Protein AF-A0A1V6GWK9-F1 (afdb_monomer_lite)

pLDDT: mean 89.53, std 5.68, range [58.59, 94.81]

Foldseek 3Di:
DDDPVNVVVVVVVVVVVVVVVVVVVVVVVVVVVVVVVVVVVVVCVVVVVVVVVLVVLLVVVVVLCCVLPVPDDCVLSVQSSVDDPVLSVVCVVVSVVDDDVVVVCVSRPD

Structure (mmCIF, N/CA/C/O backbone):
data_AF-A0A1V6GWK9-F1
#
_entry.id   AF-A0A1V6GWK9-F1
#
loop_
_atom_site.group_PDB
_atom_site.id
_atom_site.type_symbol
_atom_site.label_atom_id
_atom_site.label_alt_id
_atom_site.label_comp_id
_atom_site.label_asym_id
_atom_site.label_entity_id
_atom_site.label_seq_id
_atom_site.pdbx_PDB_ins_code
_atom_site.Cartn_x
_atom_site.Cartn_y
_atom_site.Cartn_z
_atom_site.occupancy
_atom_site.B_iso_or_equiv
_atom_site.auth_seq_id
_atom_site.auth_comp_id
_atom_site.auth_asym_id
_atom_site.auth_atom_id
_atom_site.pdbx_PDB_model_num
ATOM 1 N N . MET A 1 1 ? 38.463 -12.771 -61.716 1.00 58.59 1 MET A N 1
ATOM 2 C CA . MET A 1 1 ? 39.214 -11.784 -60.912 1.00 58.59 1 MET A CA 1
ATOM 3 C C . MET A 1 1 ? 38.207 -10.782 -60.394 1.00 58.59 1 MET A C 1
ATOM 5 O O . MET A 1 1 ? 37.469 -10.259 -61.217 1.00 58.59 1 MET A O 1
ATOM 9 N N . GLN A 1 2 ? 38.124 -10.582 -59.079 1.00 69.06 2 GLN A N 1
ATOM 10 C CA . GLN A 1 2 ? 37.304 -9.501 -58.525 1.00 69.06 2 GLN A CA 1
ATOM 11 C C . GLN A 1 2 ? 37.939 -8.154 -58.879 1.00 69.06 2 GLN A C 1
ATOM 13 O O . GLN A 1 2 ? 39.165 -8.024 -58.899 1.00 69.06 2 GLN A O 1
ATOM 18 N N . THR A 1 3 ? 37.108 -7.174 -59.209 1.00 88.06 3 THR A N 1
ATOM 19 C CA . THR A 1 3 ? 37.552 -5.820 -59.552 1.00 88.06 3 THR A CA 1
ATOM 20 C C . THR A 1 3 ? 37.737 -4.977 -58.290 1.00 88.06 3 THR A C 1
ATOM 22 O O . THR A 1 3 ? 37.070 -5.188 -57.279 1.00 88.06 3 THR A O 1
ATOM 25 N N . ILE A 1 4 ? 38.611 -3.967 -58.351 1.00 87.06 4 ILE A N 1
ATOM 26 C CA . ILE A 1 4 ? 38.826 -3.005 -57.250 1.00 87.06 4 ILE A CA 1
ATOM 27 C C . ILE A 1 4 ? 37.495 -2.360 -56.809 1.00 87.06 4 ILE A C 1
ATOM 29 O O . ILE A 1 4 ? 37.290 -2.096 -55.628 1.00 87.06 4 ILE A O 1
ATOM 33 N N . ALA A 1 5 ? 36.560 -2.164 -57.745 1.00 88.94 5 ALA A N 1
ATOM 34 C CA . ALA A 1 5 ? 35.231 -1.623 -57.471 1.00 88.94 5 ALA A CA 1
ATOM 35 C C . ALA A 1 5 ? 34.361 -2.551 -56.601 1.00 88.94 5 ALA A C 1
ATOM 37 O O . ALA A 1 5 ? 33.648 -2.073 -55.719 1.00 88.94 5 ALA A O 1
ATOM 38 N N . GLU A 1 6 ? 34.423 -3.867 -56.817 1.00 90.31 6 GLU A N 1
ATOM 39 C CA . GLU A 1 6 ? 33.700 -4.851 -56.000 1.00 90.31 6 GLU A CA 1
ATOM 40 C C . GLU A 1 6 ? 34.269 -4.918 -54.580 1.00 90.31 6 GLU A C 1
ATOM 42 O O . GLU A 1 6 ? 33.500 -4.946 -53.620 1.00 90.31 6 GLU A O 1
ATOM 47 N N . TRP A 1 7 ? 35.599 -4.851 -54.444 1.00 89.38 7 TRP A N 1
ATOM 48 C CA . TRP A 1 7 ? 36.276 -4.826 -53.146 1.00 89.38 7 TRP A CA 1
ATOM 49 C C . TRP A 1 7 ? 35.886 -3.595 -52.315 1.00 89.38 7 TRP A C 1
ATOM 51 O O . TRP A 1 7 ? 35.463 -3.736 -51.170 1.00 89.38 7 TRP A O 1
ATOM 61 N N . LEU A 1 8 ? 35.913 -2.399 -52.914 1.00 92.19 8 LEU A N 1
ATOM 62 C CA . LEU A 1 8 ? 35.496 -1.161 -52.241 1.00 92.19 8 LEU A CA 1
ATOM 63 C C . LEU A 1 8 ? 34.015 -1.184 -51.835 1.00 92.19 8 LEU A C 1
ATOM 65 O O . LEU A 1 8 ? 33.647 -0.677 -50.773 1.00 92.19 8 LEU A O 1
ATOM 69 N N . LYS A 1 9 ? 33.150 -1.778 -52.668 1.00 92.88 9 LYS A N 1
ATOM 70 C CA . LYS A 1 9 ? 31.721 -1.923 -52.362 1.00 92.88 9 LYS A CA 1
ATOM 71 C C . LYS A 1 9 ? 31.501 -2.858 -51.172 1.00 92.88 9 LYS A C 1
ATOM 73 O O . LYS A 1 9 ? 30.699 -2.532 -50.298 1.00 92.88 9 LYS A O 1
ATOM 78 N N . GLN A 1 10 ? 32.209 -3.985 -51.128 1.00 92.00 10 GLN A N 1
ATOM 79 C CA . GLN A 1 10 ? 32.129 -4.933 -50.019 1.00 92.00 10 GLN A CA 1
ATOM 80 C C . GLN A 1 10 ? 32.668 -4.322 -48.720 1.00 92.00 10 GLN A C 1
ATOM 82 O O . GLN A 1 10 ? 31.984 -4.363 -47.701 1.00 92.00 10 GLN A O 1
ATOM 87 N N . GLU A 1 11 ? 33.827 -3.663 -48.770 1.00 92.94 11 GLU A N 1
ATOM 88 C CA . GLU A 1 11 ? 34.427 -3.005 -47.606 1.00 92.94 11 GLU A CA 1
ATOM 89 C C . GLU A 1 11 ? 33.517 -1.896 -47.042 1.00 92.94 11 GLU A C 1
ATOM 91 O O . GLU A 1 11 ? 33.363 -1.751 -45.827 1.00 92.94 11 GLU A O 1
ATOM 96 N N . GLY A 1 12 ? 32.863 -1.123 -47.917 1.00 93.06 12 GLY A N 1
ATOM 97 C CA . GLY A 1 12 ? 31.882 -0.115 -47.515 1.00 93.06 12 GLY A CA 1
ATOM 98 C C . GLY A 1 12 ? 30.650 -0.714 -46.826 1.00 93.06 12 GLY A C 1
ATOM 99 O O . GLY A 1 12 ? 30.183 -0.163 -45.827 1.00 93.06 12 GLY A O 1
ATOM 100 N N . MET A 1 13 ? 30.144 -1.849 -47.324 1.00 93.62 13 MET A N 1
ATOM 101 C CA . MET A 1 13 ? 29.022 -2.566 -46.705 1.00 93.62 13 MET A CA 1
ATOM 102 C C . MET A 1 13 ? 29.401 -3.151 -45.344 1.00 93.62 13 MET A C 1
ATOM 104 O O . MET A 1 13 ? 28.659 -2.953 -44.385 1.00 93.62 13 MET A O 1
ATOM 108 N N . GLU A 1 14 ? 30.558 -3.806 -45.238 1.00 92.56 14 GLU A N 1
ATOM 109 C CA . GLU A 1 14 ? 31.054 -4.386 -43.983 1.00 92.56 14 GLU A CA 1
ATOM 110 C C . GLU A 1 14 ? 31.247 -3.306 -42.913 1.00 92.56 14 GLU A C 1
ATOM 112 O O . GLU A 1 14 ? 30.697 -3.421 -41.817 1.00 92.56 14 GLU A O 1
ATOM 117 N N . LYS A 1 15 ? 31.904 -2.187 -43.252 1.00 93.00 15 LYS A N 1
ATOM 118 C CA . LYS A 1 15 ? 32.057 -1.041 -42.336 1.00 93.00 15 LYS A CA 1
ATOM 119 C C . LYS A 1 15 ? 30.718 -0.414 -41.953 1.00 93.00 15 LYS A C 1
ATOM 121 O O . LYS A 1 15 ? 30.562 0.060 -40.828 1.00 93.00 15 LYS A O 1
ATOM 126 N N . GLY A 1 16 ? 29.761 -0.360 -42.880 1.00 94.00 16 GLY A N 1
ATOM 127 C CA . GLY A 1 16 ? 28.412 0.140 -42.617 1.00 94.00 16 GLY A CA 1
ATOM 128 C C . GLY A 1 16 ? 27.649 -0.749 -41.633 1.00 94.00 16 GLY A C 1
ATOM 129 O O . GLY A 1 16 ? 27.074 -0.241 -40.671 1.00 94.00 16 GLY A O 1
ATOM 130 N N . MET A 1 17 ? 27.696 -2.068 -41.837 1.00 94.50 17 MET A N 1
ATOM 131 C CA . MET A 1 17 ? 27.071 -3.054 -40.951 1.00 94.50 17 MET A CA 1
ATOM 132 C C . MET A 1 17 ? 27.719 -3.067 -39.567 1.00 94.50 17 MET A C 1
ATOM 134 O O . MET A 1 17 ? 27.005 -3.030 -38.568 1.00 94.50 17 MET A O 1
ATOM 138 N N . GLU A 1 18 ? 29.051 -3.058 -39.492 1.00 93.94 18 GLU A N 1
ATOM 139 C CA . GLU A 1 18 ? 29.787 -3.032 -38.226 1.00 93.94 18 GLU A CA 1
ATOM 140 C C . GLU A 1 18 ? 29.436 -1.782 -37.407 1.00 93.94 18 GLU A C 1
ATOM 142 O O . GLU A 1 18 ? 29.055 -1.883 -36.239 1.00 93.94 18 GLU A O 1
ATOM 147 N N . LYS A 1 19 ? 29.460 -0.598 -38.036 1.00 93.69 19 LYS A N 1
ATOM 148 C CA . LYS A 1 19 ? 29.062 0.657 -37.382 1.00 93.69 19 LYS A CA 1
ATOM 149 C C . LYS A 1 19 ? 27.602 0.642 -36.941 1.00 93.69 19 LYS A C 1
ATOM 151 O O . LYS A 1 19 ? 27.305 1.101 -35.840 1.00 93.69 19 LYS A O 1
ATOM 156 N N . GLY A 1 20 ? 26.701 0.128 -37.780 1.00 94.00 20 GLY A N 1
ATOM 157 C CA . GLY A 1 20 ? 25.281 0.008 -37.455 1.00 94.00 20 GLY A CA 1
ATOM 158 C C . GLY A 1 20 ? 25.036 -0.905 -36.253 1.00 94.00 20 GLY A C 1
ATOM 159 O O . GLY A 1 20 ? 24.280 -0.544 -35.356 1.00 94.00 20 GLY A O 1
ATOM 160 N N . LEU A 1 21 ? 25.730 -2.045 -36.190 1.00 94.81 21 LEU A N 1
ATOM 161 C CA . LEU A 1 21 ? 25.615 -2.999 -35.090 1.00 94.81 21 LEU A CA 1
ATOM 162 C C . LEU A 1 21 ? 26.167 -2.432 -33.777 1.00 94.81 21 LEU A C 1
ATOM 164 O O . LEU A 1 21 ? 25.524 -2.561 -32.736 1.00 94.81 21 LEU A O 1
ATOM 168 N N . ILE A 1 22 ? 27.339 -1.789 -33.821 1.00 94.12 22 ILE A N 1
ATOM 169 C CA . ILE A 1 22 ? 27.943 -1.150 -32.643 1.00 94.12 22 ILE A CA 1
ATOM 170 C C . ILE A 1 22 ? 27.017 -0.055 -32.114 1.00 94.12 22 ILE A C 1
ATOM 172 O O . ILE A 1 22 ? 26.687 -0.057 -30.928 1.00 94.12 22 ILE A O 1
ATOM 176 N N . LYS A 1 23 ? 26.551 0.832 -33.001 1.00 93.44 23 LYS A N 1
ATOM 177 C CA . LYS A 1 23 ? 25.673 1.943 -32.635 1.00 93.44 23 LYS A CA 1
ATOM 178 C C . LYS A 1 23 ? 24.342 1.447 -32.070 1.00 93.44 23 LYS A C 1
ATOM 180 O O . LYS A 1 23 ? 23.972 1.862 -30.981 1.00 93.44 23 LYS A O 1
ATOM 185 N N . GLY A 1 24 ? 23.680 0.502 -32.740 1.00 92.56 24 GLY A N 1
ATOM 186 C CA . GLY A 1 24 ? 22.410 -0.054 -32.265 1.00 92.56 24 GLY A CA 1
ATOM 187 C C . GLY A 1 24 ? 22.538 -0.775 -30.919 1.00 92.56 24 GLY A C 1
ATOM 188 O O . 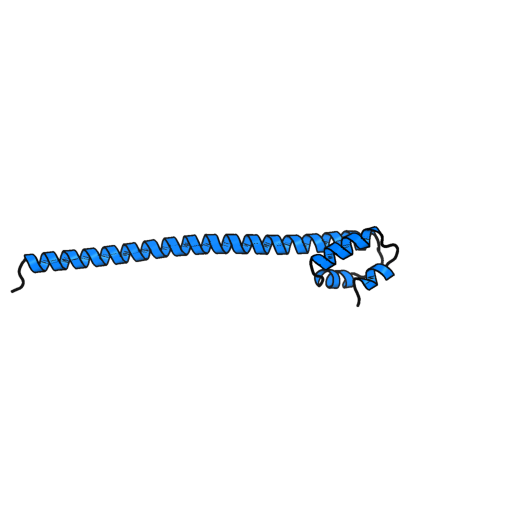GLY A 1 24 ? 21.668 -0.650 -30.061 1.00 92.56 24 GLY A O 1
ATOM 189 N N . ARG A 1 25 ? 23.652 -1.483 -30.682 1.00 93.50 25 ARG A N 1
ATOM 190 C CA . ARG A 1 25 ? 23.918 -2.126 -29.386 1.00 93.50 25 ARG A CA 1
ATOM 191 C C . ARG A 1 25 ? 24.168 -1.107 -28.278 1.00 93.50 25 ARG A C 1
ATOM 193 O O . ARG A 1 25 ? 23.746 -1.324 -27.143 1.00 93.50 25 ARG A O 1
ATOM 200 N N . GLU A 1 26 ? 24.891 -0.034 -28.577 1.00 92.88 26 GLU A N 1
ATOM 201 C CA . GLU A 1 26 ? 25.158 1.026 -27.611 1.00 92.88 26 GLU A CA 1
ATOM 202 C C . GLU A 1 26 ? 23.884 1.803 -27.268 1.00 92.88 26 GLU A C 1
ATOM 204 O O . GLU A 1 26 ? 23.588 1.965 -26.083 1.00 92.88 26 GLU A O 1
ATOM 209 N N . GLU A 1 27 ? 23.102 2.187 -28.279 1.00 92.06 27 GLU A N 1
ATOM 210 C CA . GLU A 1 27 ? 21.812 2.867 -28.129 1.00 92.06 27 GLU A CA 1
ATOM 211 C C . GLU A 1 27 ? 20.833 2.020 -27.313 1.00 92.06 27 GLU A C 1
ATOM 213 O O . GLU A 1 27 ? 20.391 2.473 -26.259 1.00 92.06 27 GLU A O 1
ATOM 218 N N . GLY A 1 28 ? 20.603 0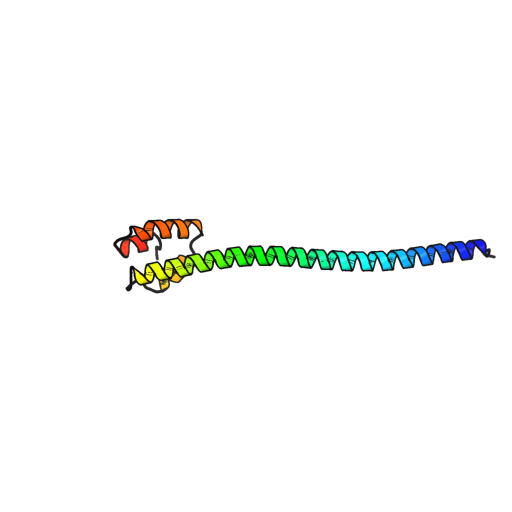.758 -27.691 1.00 91.19 28 GLY A N 1
ATOM 219 C CA . GLY A 1 28 ? 19.687 -0.122 -26.956 1.00 91.19 28 GLY A CA 1
ATOM 220 C C . GLY A 1 28 ? 20.119 -0.381 -25.507 1.00 91.19 28 GLY A C 1
ATOM 221 O O . GLY A 1 28 ? 19.287 -0.505 -24.610 1.00 91.19 28 GLY A O 1
ATOM 222 N N . ARG A 1 29 ? 21.431 -0.409 -25.228 1.00 93.06 29 ARG A N 1
ATOM 223 C CA . ARG A 1 29 ? 21.941 -0.533 -23.851 1.00 93.06 29 ARG A CA 1
ATOM 224 C C . ARG A 1 29 ? 21.703 0.737 -23.034 1.00 93.06 29 ARG A C 1
ATOM 226 O O . ARG A 1 29 ? 21.446 0.643 -21.834 1.00 93.06 29 ARG A O 1
ATOM 233 N N . ILE A 1 30 ? 21.873 1.910 -23.641 1.00 92.44 30 ILE A N 1
ATOM 234 C CA . ILE A 1 30 ? 21.630 3.193 -22.975 1.00 92.44 30 ILE A CA 1
ATOM 235 C C . ILE A 1 30 ? 20.137 3.344 -22.697 1.00 92.44 30 ILE A C 1
ATOM 237 O O . ILE A 1 30 ? 19.777 3.611 -21.553 1.00 92.44 30 ILE A O 1
ATOM 241 N N . GLU A 1 31 ? 19.299 3.115 -23.704 1.00 90.50 31 GLU A N 1
ATOM 242 C CA . GLU A 1 31 ? 17.843 3.215 -23.620 1.00 90.50 31 GLU A CA 1
ATOM 243 C C . GLU A 1 31 ? 17.290 2.279 -22.544 1.00 90.50 31 GLU A C 1
ATOM 245 O O . GLU A 1 31 ? 16.754 2.762 -21.549 1.00 90.50 31 GLU A O 1
ATOM 250 N N . GLY A 1 32 ? 17.588 0.976 -22.615 1.00 90.19 32 GLY A N 1
ATOM 251 C CA . GLY A 1 32 ? 17.108 0.016 -21.615 1.00 90.19 32 GLY A CA 1
ATOM 252 C C . GLY A 1 32 ? 17.601 0.306 -20.190 1.00 90.19 32 GLY A C 1
ATOM 253 O O . GLY A 1 32 ? 16.905 0.038 -19.211 1.00 90.19 32 GLY A O 1
ATOM 254 N N . ARG A 1 33 ? 18.791 0.907 -20.029 1.00 92.25 33 ARG A N 1
ATOM 255 C CA . ARG A 1 33 ? 19.282 1.334 -18.707 1.00 92.25 33 ARG A CA 1
ATOM 256 C C . ARG A 1 33 ? 18.538 2.560 -18.182 1.00 92.25 33 ARG A C 1
ATOM 258 O O . ARG A 1 33 ? 18.360 2.682 -16.968 1.00 92.25 33 ARG A O 1
ATOM 265 N N . VAL A 1 34 ? 18.202 3.502 -19.059 1.00 91.31 34 VAL A N 1
ATOM 266 C CA . VAL A 1 34 ? 17.460 4.712 -18.696 1.00 91.31 34 VAL A CA 1
ATOM 267 C C . VAL A 1 34 ? 16.027 4.343 -18.339 1.00 91.31 34 VAL A C 1
ATOM 269 O O . VAL A 1 34 ? 15.589 4.708 -17.250 1.00 91.31 34 VAL A O 1
ATOM 272 N N . GLU A 1 35 ? 15.354 3.568 -19.187 1.00 89.94 35 GLU A N 1
ATOM 273 C CA . GLU A 1 35 ? 13.986 3.091 -18.965 1.00 89.94 35 GLU A CA 1
ATOM 274 C C . GLU A 1 35 ? 13.881 2.308 -17.658 1.00 89.94 35 GLU A C 1
ATOM 276 O O . GLU A 1 35 ? 13.189 2.755 -16.745 1.00 89.94 35 GLU A O 1
ATOM 281 N N . GLY A 1 36 ? 14.685 1.253 -17.477 1.00 88.94 36 GLY A N 1
ATOM 282 C CA . GLY A 1 36 ? 14.621 0.438 -16.259 1.00 88.94 36 GLY A CA 1
ATOM 283 C C . GLY A 1 36 ? 14.933 1.217 -14.972 1.00 88.94 36 GLY A C 1
ATOM 284 O O . GLY A 1 36 ? 14.417 0.904 -13.901 1.00 88.94 36 GLY A O 1
ATOM 285 N N . ARG A 1 37 ? 15.751 2.278 -15.045 1.00 91.38 37 ARG A N 1
ATOM 286 C CA . ARG A 1 37 ? 15.997 3.162 -13.893 1.00 91.38 37 ARG A CA 1
ATOM 287 C C . ARG A 1 37 ? 14.815 4.090 -13.612 1.00 91.38 37 ARG A C 1
ATOM 289 O O . ARG A 1 37 ? 14.586 4.418 -12.448 1.00 91.38 37 ARG A O 1
ATOM 296 N N . ILE A 1 38 ? 14.140 4.584 -14.647 1.00 90.75 38 ILE A N 1
ATOM 297 C CA . ILE A 1 38 ? 12.968 5.449 -14.497 1.00 90.75 38 ILE A CA 1
ATOM 298 C C . ILE A 1 38 ? 11.810 4.634 -13.929 1.00 90.75 38 ILE A C 1
ATOM 300 O O . ILE A 1 38 ? 11.263 5.034 -12.904 1.00 90.75 38 ILE A O 1
ATOM 304 N N . GLU A 1 39 ? 11.506 3.488 -14.536 1.00 89.31 39 GLU A N 1
ATOM 305 C CA . GLU A 1 39 ? 10.436 2.583 -14.109 1.00 89.31 39 GLU A CA 1
ATOM 306 C C . GLU A 1 39 ? 10.634 2.152 -12.657 1.00 89.31 39 GLU A C 1
ATOM 308 O O . GLU A 1 39 ? 9.816 2.498 -11.806 1.00 89.31 39 GLU A O 1
ATOM 313 N N . GLY A 1 40 ? 11.793 1.571 -12.321 1.00 88.56 40 GLY A N 1
ATOM 314 C CA . GLY A 1 40 ? 12.055 1.121 -10.951 1.00 88.56 40 GLY A CA 1
ATOM 315 C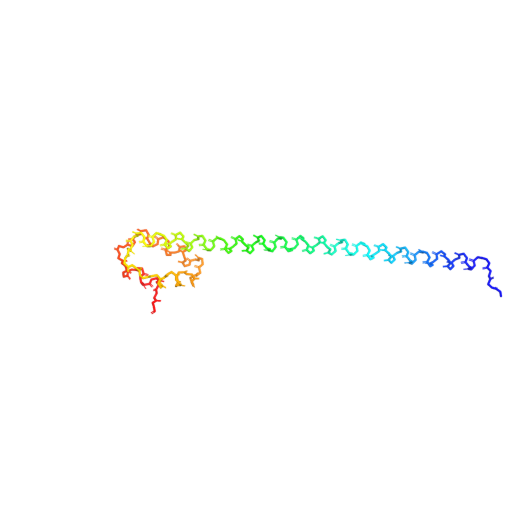 C . GLY A 1 40 ? 12.040 2.251 -9.911 1.00 88.56 40 GLY A C 1
ATOM 316 O O . GLY A 1 40 ? 11.706 2.032 -8.748 1.00 88.56 40 GLY A O 1
ATOM 317 N N . ARG A 1 41 ? 12.364 3.493 -10.302 1.00 90.88 41 ARG A N 1
ATOM 318 C CA . ARG A 1 41 ? 12.255 4.651 -9.399 1.00 90.88 41 ARG A CA 1
ATOM 319 C C . ARG A 1 41 ? 10.808 5.103 -9.207 1.00 90.88 41 ARG A C 1
ATOM 321 O O . ARG A 1 41 ? 10.487 5.610 -8.133 1.00 90.88 41 ARG A O 1
ATOM 328 N N . ILE A 1 42 ? 9.977 5.014 -10.242 1.00 89.94 42 ILE A N 1
ATOM 329 C CA . ILE A 1 42 ? 8.560 5.374 -10.167 1.00 89.94 42 ILE A CA 1
ATOM 330 C C . ILE A 1 42 ? 7.826 4.342 -9.318 1.00 89.94 42 ILE A C 1
ATOM 332 O O . ILE A 1 42 ? 7.187 4.739 -8.346 1.00 89.94 42 ILE A O 1
ATOM 336 N N . GLU A 1 43 ? 7.988 3.056 -9.628 1.00 87.69 43 GLU A N 1
ATOM 337 C CA . GLU A 1 43 ? 7.367 1.945 -8.899 1.00 87.69 43 GLU A CA 1
ATOM 338 C C . GLU A 1 43 ? 7.738 1.991 -7.416 1.00 87.69 43 GLU A C 1
ATOM 340 O O . GLU A 1 43 ? 6.866 2.205 -6.576 1.00 87.69 43 GLU A O 1
ATOM 345 N N . GLY A 1 44 ? 9.036 1.986 -7.089 1.00 88.56 44 GLY A N 1
ATOM 346 C CA . GLY A 1 44 ? 9.474 2.012 -5.690 1.00 88.56 44 GLY A CA 1
ATOM 347 C C . GLY A 1 44 ? 9.059 3.276 -4.925 1.00 88.56 44 GLY A C 1
ATOM 348 O O . GLY A 1 44 ? 8.936 3.259 -3.701 1.00 88.56 44 GLY A O 1
ATOM 349 N N . ARG A 1 45 ? 8.817 4.399 -5.618 1.00 90.69 45 ARG A N 1
ATOM 350 C CA . ARG A 1 45 ? 8.291 5.616 -4.980 1.00 90.69 45 ARG A CA 1
ATOM 351 C C . ARG A 1 45 ? 6.791 5.526 -4.716 1.00 90.69 45 ARG A C 1
ATOM 353 O O . ARG A 1 45 ? 6.338 6.131 -3.744 1.00 90.69 45 ARG A O 1
ATOM 360 N N . ILE A 1 46 ? 6.029 4.886 -5.599 1.00 88.19 46 ILE A N 1
ATOM 361 C CA . ILE A 1 46 ? 4.586 4.698 -5.426 1.00 88.19 46 ILE A CA 1
ATOM 362 C C . ILE A 1 46 ? 4.360 3.715 -4.282 1.00 88.19 46 ILE A C 1
ATOM 364 O O . ILE A 1 46 ? 3.753 4.110 -3.290 1.00 88.19 46 ILE A O 1
ATOM 368 N N . GLU A 1 47 ? 4.958 2.526 -4.368 1.00 87.88 47 GLU A N 1
ATOM 369 C CA . GLU A 1 47 ? 4.840 1.470 -3.357 1.00 8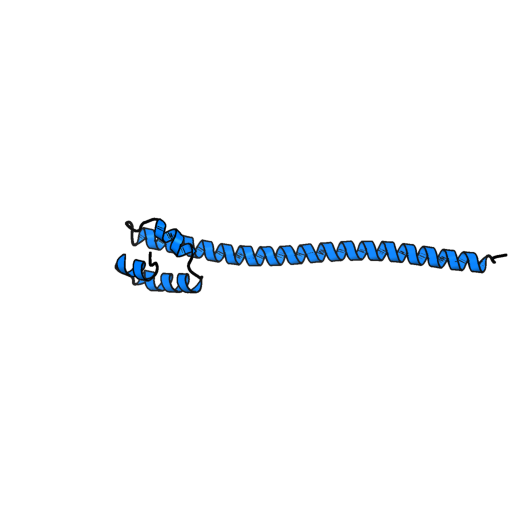7.88 47 GLU A CA 1
ATOM 370 C C . GLU A 1 47 ? 5.259 1.983 -1.976 1.00 87.88 47 GLU A C 1
ATOM 372 O O . GLU A 1 47 ? 4.451 2.013 -1.051 1.00 87.88 47 GLU A O 1
ATOM 377 N N . GLY A 1 48 ? 6.464 2.554 -1.851 1.00 88.69 48 GLY A N 1
ATOM 378 C CA . GLY A 1 48 ? 6.939 3.062 -0.560 1.00 88.69 48 GLY A CA 1
ATOM 379 C C . GLY A 1 48 ? 6.114 4.230 0.001 1.00 88.69 48 GLY A C 1
ATOM 380 O O . GLY A 1 48 ? 6.116 4.476 1.207 1.00 88.69 48 GLY A O 1
ATOM 381 N N . ARG A 1 49 ? 5.395 4.979 -0.847 1.00 88.62 49 ARG A N 1
ATOM 382 C CA . ARG A 1 49 ? 4.488 6.039 -0.383 1.00 88.62 49 ARG A CA 1
ATOM 383 C C . ARG A 1 49 ? 3.158 5.475 0.106 1.00 88.62 49 ARG A C 1
ATOM 385 O O . ARG A 1 49 ? 2.577 6.067 1.016 1.00 88.62 49 ARG A O 1
ATOM 392 N N . GLU A 1 50 ? 2.652 4.427 -0.530 1.00 86.25 50 GLU A N 1
ATOM 393 C CA . GLU A 1 50 ? 1.421 3.755 -0.117 1.00 86.25 50 GLU A CA 1
ATOM 394 C C . GLU A 1 50 ? 1.647 2.992 1.186 1.00 86.25 50 GLU A C 1
ATOM 396 O O . GLU A 1 50 ? 0.969 3.302 2.166 1.00 86.25 50 GLU A O 1
ATOM 401 N N . GLU A 1 51 ? 2.687 2.155 1.250 1.00 87.75 51 GLU A N 1
ATOM 402 C CA . GLU A 1 51 ? 3.082 1.433 2.467 1.00 87.75 51 GLU A CA 1
ATOM 403 C C . GLU A 1 51 ? 3.320 2.401 3.635 1.00 87.75 51 GLU A C 1
ATOM 405 O O . GLU A 1 51 ? 2.707 2.281 4.693 1.00 87.75 51 GLU A O 1
ATOM 410 N N . GLY A 1 52 ? 4.118 3.458 3.430 1.00 89.31 52 GLY A N 1
ATOM 411 C CA . GLY A 1 52 ? 4.395 4.429 4.493 1.00 89.31 52 GLY A CA 1
ATOM 412 C C . GLY A 1 52 ? 3.165 5.224 4.958 1.00 89.31 52 GLY A C 1
ATOM 413 O O . GLY A 1 52 ? 3.132 5.724 6.086 1.00 89.31 52 GLY A O 1
ATOM 414 N N . ARG A 1 53 ? 2.136 5.370 4.112 1.00 87.62 53 ARG A N 1
ATOM 415 C CA . ARG A 1 53 ? 0.862 5.993 4.506 1.00 87.62 53 ARG A CA 1
ATOM 416 C C . ARG A 1 53 ? 0.001 5.050 5.331 1.00 87.62 53 ARG A C 1
ATOM 418 O O . ARG A 1 53 ? -0.641 5.521 6.268 1.00 87.62 53 ARG A O 1
ATOM 425 N N . GLU A 1 54 ? -0.033 3.775 4.971 1.00 89.69 54 GLU A N 1
ATOM 426 C CA . GLU A 1 54 ? -0.751 2.738 5.706 1.00 89.69 54 GLU A CA 1
ATOM 427 C C . GLU A 1 54 ? -0.130 2.540 7.092 1.00 89.69 54 GLU A C 1
ATOM 429 O O . GLU A 1 54 ? -0.801 2.793 8.093 1.00 89.69 54 GLU A O 1
ATOM 434 N N . GLU A 1 55 ? 1.181 2.291 7.164 1.00 90.56 55 GLU A N 1
ATOM 435 C CA . GLU A 1 55 ? 1.906 2.146 8.433 1.00 90.56 55 GLU A CA 1
ATOM 436 C C . GLU A 1 55 ? 1.732 3.372 9.344 1.00 90.56 55 GLU A C 1
ATOM 438 O O . GLU A 1 55 ? 1.488 3.248 10.547 1.00 90.56 55 GLU A O 1
ATOM 443 N N . GLY A 1 56 ? 1.804 4.583 8.778 1.00 92.19 56 GLY A N 1
ATOM 444 C CA . GLY A 1 56 ? 1.622 5.819 9.538 1.00 92.19 56 GLY A CA 1
ATOM 445 C C . GLY A 1 56 ? 0.208 5.980 10.109 1.00 92.19 56 GLY A C 1
ATOM 446 O O . GLY A 1 56 ? 0.045 6.483 11.225 1.00 92.19 56 GLY A O 1
ATOM 447 N N . ARG A 1 57 ? -0.821 5.546 9.371 1.00 92.06 57 ARG A N 1
ATOM 448 C CA . ARG A 1 57 ? -2.213 5.534 9.849 1.00 92.06 57 ARG A CA 1
ATOM 449 C C . ARG A 1 57 ? -2.397 4.516 10.961 1.00 92.06 57 ARG A C 1
ATOM 451 O O . ARG A 1 57 ? -2.975 4.860 11.994 1.00 92.06 57 ARG A O 1
ATOM 458 N N . GLU A 1 58 ? -1.869 3.310 10.775 1.00 93.25 58 GLU A N 1
ATOM 459 C CA . GLU A 1 58 ? -1.928 2.248 11.774 1.00 93.25 58 GLU A CA 1
ATOM 460 C C . GLU A 1 58 ? -1.290 2.681 13.096 1.00 93.25 58 GLU A C 1
ATOM 462 O O . GLU A 1 58 ? -1.895 2.582 14.167 1.00 93.25 58 GLU A O 1
ATOM 467 N N . GLU A 1 59 ? -0.066 3.209 13.025 1.00 92.88 59 GLU A N 1
ATOM 468 C CA . GLU A 1 59 ? 0.697 3.613 14.201 1.00 92.88 59 GLU A CA 1
ATOM 469 C C . GLU A 1 59 ? 0.017 4.774 14.937 1.00 92.88 59 GLU A C 1
ATOM 471 O O . GLU A 1 59 ? -0.061 4.785 16.171 1.00 92.88 59 GLU A O 1
ATOM 476 N N . LEU A 1 60 ? -0.508 5.754 14.196 1.00 94.19 60 LEU A N 1
ATOM 477 C CA . LEU A 1 60 ? -1.206 6.892 14.782 1.00 94.19 60 LEU A CA 1
ATOM 478 C C . LEU A 1 60 ? -2.519 6.468 15.452 1.00 94.19 60 LEU A C 1
ATOM 480 O O . LEU A 1 60 ? -2.793 6.909 16.571 1.00 94.19 60 LEU A O 1
ATOM 484 N N . LEU A 1 61 ? -3.322 5.621 14.803 1.00 93.94 61 LEU A N 1
ATOM 485 C CA . LEU A 1 61 ? -4.557 5.097 15.389 1.00 93.94 61 LEU A CA 1
ATOM 486 C C . LEU A 1 61 ? -4.266 4.262 16.628 1.00 93.94 61 LEU A C 1
ATOM 488 O O . LEU A 1 61 ? -4.915 4.447 17.655 1.00 93.94 61 LEU A O 1
ATOM 492 N N . TRP A 1 62 ? -3.237 3.417 16.589 1.00 94.12 62 TRP A N 1
ATOM 493 C CA . TRP A 1 62 ? -2.832 2.636 17.752 1.00 94.12 62 TRP A CA 1
ATOM 494 C C . TRP A 1 62 ? -2.401 3.512 18.933 1.00 94.12 62 TRP A C 1
ATOM 496 O O . TRP A 1 62 ? -2.795 3.262 20.075 1.00 94.12 62 TRP A O 1
ATOM 506 N N . LYS A 1 63 ? -1.642 4.586 18.685 1.00 93.94 63 LYS A N 1
ATOM 507 C CA . LYS A 1 63 ? -1.281 5.567 19.725 1.00 93.94 63 LYS A CA 1
ATOM 508 C C . LYS A 1 63 ? -2.514 6.250 20.323 1.00 93.94 63 LYS A C 1
ATOM 510 O O . LYS A 1 63 ? -2.553 6.485 21.528 1.00 93.94 63 LYS A O 1
ATOM 515 N N . GLN A 1 64 ? -3.526 6.555 19.512 1.00 93.62 64 GLN A N 1
ATOM 516 C CA . GLN A 1 64 ? -4.786 7.125 19.999 1.00 93.62 64 GLN A CA 1
ATOM 517 C C . GLN A 1 64 ? -5.583 6.114 20.829 1.00 93.62 64 GLN A C 1
ATOM 519 O O . GLN A 1 64 ? -6.011 6.439 21.936 1.00 93.62 64 GLN A O 1
ATOM 524 N N . ILE A 1 65 ? -5.716 4.882 20.334 1.00 92.75 65 ILE A N 1
ATOM 525 C CA . ILE A 1 65 ? -6.405 3.776 21.006 1.00 92.75 65 ILE A CA 1
ATOM 526 C C . ILE A 1 65 ? -5.751 3.475 22.353 1.00 92.75 65 ILE A C 1
ATOM 528 O O . ILE A 1 65 ? -6.428 3.515 23.371 1.00 92.75 65 ILE A O 1
ATOM 532 N N . SER A 1 66 ? -4.436 3.256 22.388 1.00 92.12 66 SER A N 1
ATOM 533 C CA . SER A 1 66 ? -3.702 2.956 23.628 1.00 92.12 66 SER A CA 1
ATOM 534 C C . SER A 1 66 ? -3.752 4.095 24.648 1.00 92.12 66 SER A C 1
ATOM 536 O O . SER A 1 66 ? -3.737 3.850 25.852 1.00 92.12 66 SER A O 1
ATOM 538 N N . LYS A 1 67 ? -3.855 5.350 24.189 1.00 93.19 67 LYS A N 1
ATOM 539 C CA . LYS A 1 67 ? -4.038 6.508 25.070 1.00 93.19 67 LYS A CA 1
ATOM 540 C C . LYS A 1 67 ? -5.463 6.611 25.621 1.00 93.19 67 LYS A C 1
ATOM 542 O O . LYS A 1 67 ? -5.626 6.996 26.776 1.00 93.19 67 LYS A O 1
ATOM 547 N N . LYS A 1 68 ? -6.480 6.313 24.807 1.00 92.25 68 LYS A N 1
ATOM 548 C CA . LYS A 1 68 ? -7.896 6.374 25.205 1.00 92.25 68 LYS A CA 1
ATOM 549 C C . LYS A 1 68 ? -8.311 5.169 26.054 1.00 92.25 68 LYS A C 1
ATOM 551 O O . LYS A 1 68 ? -9.099 5.319 26.981 1.00 92.25 68 LYS A O 1
ATOM 556 N N . PHE A 1 69 ? -7.731 4.009 25.764 1.00 91.62 69 PHE A N 1
ATOM 557 C CA . PHE A 1 69 ? -8.046 2.709 26.347 1.00 91.62 69 PHE A CA 1
ATOM 558 C C . PHE A 1 69 ? -6.764 2.016 26.839 1.00 91.62 69 PHE A C 1
ATOM 560 O O . PHE A 1 69 ? -6.219 1.149 26.154 1.00 91.62 69 PHE A O 1
ATOM 567 N N . PRO A 1 70 ? -6.238 2.387 28.020 1.00 88.31 70 PRO A N 1
ATOM 568 C CA . PRO A 1 70 ? -4.947 1.883 28.497 1.00 88.31 70 PRO A CA 1
ATOM 569 C C . PRO A 1 70 ? -4.907 0.376 28.778 1.00 88.31 70 PRO A C 1
ATOM 571 O O . PRO A 1 70 ? -3.820 -0.188 28.861 1.00 88.31 70 PRO A O 1
ATOM 574 N N . GLN A 1 71 ? -6.066 -0.275 28.945 1.00 88.19 71 GLN A N 1
ATOM 575 C CA . GLN A 1 71 ? -6.155 -1.705 29.255 1.00 88.19 71 GLN A CA 1
ATOM 576 C C . GLN A 1 71 ? -6.265 -2.581 27.999 1.00 88.19 71 GLN A C 1
ATOM 578 O O . GLN A 1 71 ? -6.328 -3.810 28.106 1.00 88.19 71 GLN A O 1
ATOM 583 N N . ILE A 1 72 ? -6.263 -1.976 26.805 1.00 87.31 72 ILE A N 1
ATOM 584 C CA . ILE A 1 72 ? -6.373 -2.702 25.544 1.00 87.31 72 ILE A CA 1
ATOM 585 C C . ILE A 1 72 ? -5.123 -3.584 25.318 1.00 87.31 72 ILE A C 1
ATOM 587 O O . ILE A 1 72 ? -3.989 -3.096 25.348 1.00 87.31 72 ILE A O 1
ATOM 591 N N . PRO A 1 73 ? -5.276 -4.898 25.075 1.00 87.75 73 PRO A N 1
ATOM 592 C CA . PRO A 1 73 ? -4.135 -5.770 24.809 1.00 87.75 73 PRO A CA 1
ATOM 593 C C . PRO A 1 73 ? -3.429 -5.433 23.490 1.00 87.75 73 PRO A C 1
ATOM 595 O O . PRO A 1 73 ? -4.084 -5.187 22.477 1.00 87.75 73 PRO A O 1
ATOM 598 N N . SER A 1 74 ? -2.101 -5.577 23.434 1.00 84.75 74 SER A N 1
ATOM 599 C CA . SER A 1 74 ? -1.313 -5.347 22.206 1.00 84.75 74 SER A CA 1
ATOM 600 C C . SER A 1 74 ? -1.717 -6.230 21.017 1.00 84.75 74 SER A C 1
ATOM 602 O O . SER A 1 74 ? -1.420 -5.890 19.879 1.00 84.75 74 SER A O 1
ATOM 604 N N . ARG A 1 75 ? -2.446 -7.331 21.246 1.00 86.62 75 ARG A N 1
ATOM 605 C CA . ARG A 1 75 ? -2.997 -8.195 20.185 1.00 86.62 75 ARG A CA 1
ATOM 606 C C . ARG A 1 75 ? -3.954 -7.451 19.241 1.00 86.62 75 ARG A C 1
ATOM 608 O O . ARG A 1 75 ? -4.108 -7.846 18.091 1.00 86.62 75 ARG A O 1
ATOM 615 N N . TYR A 1 76 ? -4.581 -6.370 19.706 1.00 87.12 76 TYR A N 1
ATOM 616 C CA . TYR A 1 76 ? -5.432 -5.527 18.863 1.00 87.12 76 TYR A CA 1
ATOM 617 C C . TYR A 1 76 ? -4.628 -4.740 17.822 1.00 87.12 76 TYR A C 1
ATOM 619 O O . TYR A 1 76 ? -5.172 -4.416 16.771 1.00 87.12 76 TYR A O 1
ATOM 627 N N . PHE A 1 77 ? -3.333 -4.502 18.057 1.00 88.25 77 PHE A N 1
ATOM 628 C CA . PHE A 1 77 ? -2.467 -3.856 17.074 1.00 88.25 77 PHE A CA 1
ATOM 629 C C . PHE A 1 77 ? -2.309 -4.710 15.813 1.00 88.25 77 PHE A C 1
ATOM 631 O O . PHE A 1 77 ? -2.457 -4.200 14.711 1.00 88.25 77 PHE A O 1
ATOM 638 N N . GLU A 1 78 ? -2.102 -6.022 15.957 1.00 88.69 78 GLU A N 1
ATOM 639 C CA . GLU A 1 78 ? -2.001 -6.944 14.813 1.00 88.69 78 GLU A CA 1
ATOM 640 C C . GLU A 1 78 ? -3.295 -7.000 13.994 1.00 88.69 78 GLU A C 1
ATOM 642 O O . GLU A 1 78 ? -3.258 -7.151 12.778 1.00 88.69 78 GLU A O 1
ATOM 647 N N . LYS A 1 79 ? -4.452 -6.858 14.650 1.00 88.06 79 LYS A N 1
ATOM 648 C CA . LYS A 1 79 ? -5.748 -6.782 13.965 1.00 88.06 79 LYS A CA 1
ATOM 649 C C . LYS A 1 79 ? -5.921 -5.463 13.232 1.00 88.06 79 LYS A C 1
ATOM 651 O O . LYS A 1 79 ? -6.456 -5.465 12.133 1.00 88.06 79 LYS A O 1
ATOM 656 N N . LEU A 1 80 ? -5.437 -4.371 13.818 1.00 90.44 80 LEU A N 1
ATOM 657 C CA . LEU A 1 80 ? -5.432 -3.057 13.192 1.00 90.44 80 LEU A CA 1
ATOM 658 C C . LEU A 1 80 ? -4.573 -3.056 11.917 1.00 90.44 80 LEU A C 1
ATOM 660 O O . LEU A 1 80 ? -5.017 -2.511 10.918 1.00 90.44 80 LEU A O 1
ATOM 664 N N . LYS A 1 81 ? -3.442 -3.778 11.912 1.00 89.88 81 LYS A N 1
ATOM 665 C CA . LYS A 1 81 ? -2.617 -4.014 10.709 1.00 89.88 81 LYS A CA 1
ATOM 666 C C . LYS A 1 81 ? -3.268 -4.863 9.619 1.00 89.88 81 LYS A C 1
ATOM 668 O O . LYS A 1 81 ? -2.799 -4.915 8.492 1.00 89.88 81 LYS A O 1
ATOM 673 N N . ALA A 1 82 ? -4.297 -5.625 9.975 1.00 89.81 82 ALA A N 1
ATOM 674 C CA . ALA A 1 82 ? -5.027 -6.459 9.028 1.00 89.81 82 ALA A CA 1
ATOM 675 C C . ALA A 1 82 ? -6.233 -5.726 8.417 1.00 89.81 82 ALA A C 1
ATOM 677 O O . ALA A 1 82 ? -6.938 -6.305 7.589 1.00 89.81 82 ALA A O 1
ATOM 678 N N . LEU A 1 83 ? -6.512 -4.494 8.859 1.00 89.25 83 LEU A N 1
ATOM 679 C CA . LEU A 1 83 ? -7.594 -3.679 8.327 1.00 89.25 83 LEU A CA 1
ATOM 680 C C . LEU A 1 83 ? -7.160 -2.968 7.052 1.00 89.25 83 LEU A C 1
ATOM 682 O O . LEU A 1 83 ? -6.032 -2.520 6.915 1.00 89.25 83 LEU A O 1
ATOM 686 N N . THR A 1 84 ? -8.113 -2.800 6.144 1.00 90.06 84 THR A N 1
ATOM 687 C CA . THR A 1 84 ? -7.935 -1.951 4.964 1.00 90.06 84 THR A CA 1
ATOM 688 C C . THR A 1 84 ? -7.891 -0.472 5.347 1.00 90.06 84 THR A C 1
ATOM 690 O O . THR A 1 84 ? -8.447 -0.059 6.368 1.00 90.06 84 THR A O 1
ATOM 693 N N . ILE A 1 85 ? -7.321 0.351 4.468 1.00 87.38 85 ILE A N 1
ATOM 694 C CA . ILE A 1 85 ? -7.303 1.815 4.597 1.00 87.38 85 ILE A CA 1
ATOM 695 C C . ILE A 1 85 ? -8.686 2.404 4.928 1.00 87.38 85 ILE A C 1
ATOM 697 O O . ILE A 1 85 ? -8.791 3.224 5.839 1.00 87.38 85 ILE A O 1
ATOM 701 N N . ASP A 1 86 ? -9.745 1.976 4.239 1.00 90.12 86 ASP A N 1
ATOM 702 C CA . ASP A 1 86 ? -11.093 2.518 4.454 1.00 90.12 86 ASP A CA 1
ATOM 703 C C . ASP A 1 86 ? -11.649 2.135 5.836 1.00 90.12 86 ASP A C 1
ATOM 705 O O . ASP A 1 86 ? -12.342 2.920 6.491 1.00 90.12 86 ASP A O 1
ATOM 709 N N . GLN A 1 87 ? -11.314 0.934 6.317 1.00 91.12 87 GLN A N 1
ATOM 710 C CA . GLN A 1 87 ? -11.666 0.486 7.664 1.00 91.12 87 GLN A CA 1
ATOM 711 C C . GLN A 1 87 ? -10.883 1.248 8.737 1.00 91.12 87 GLN A C 1
ATOM 713 O O . GLN A 1 87 ? -11.460 1.568 9.774 1.00 91.12 87 GLN A O 1
ATOM 718 N N . LEU A 1 88 ? -9.608 1.572 8.491 1.00 91.56 88 LEU A N 1
ATOM 719 C CA . LEU A 1 88 ? -8.804 2.422 9.374 1.00 91.56 88 LEU A CA 1
ATOM 720 C C . LEU A 1 88 ? -9.374 3.842 9.453 1.00 91.56 88 LEU A C 1
ATOM 722 O O . LEU A 1 88 ? -9.510 4.378 10.551 1.00 91.56 88 LEU A O 1
ATOM 726 N N . ASP A 1 89 ? -9.747 4.437 8.317 1.00 91.25 89 ASP A N 1
ATOM 727 C CA . ASP A 1 89 ? -10.345 5.777 8.281 1.00 91.25 89 ASP A CA 1
ATOM 728 C C . ASP A 1 89 ? -11.707 5.795 9.007 1.00 91.25 89 ASP A C 1
ATOM 730 O O . ASP A 1 89 ? -11.965 6.692 9.813 1.00 91.25 89 ASP A O 1
ATOM 734 N N . THR A 1 90 ? -12.544 4.769 8.803 1.00 92.56 90 THR A N 1
ATOM 735 C CA . THR A 1 90 ? -13.828 4.611 9.515 1.00 92.56 90 THR A CA 1
ATOM 736 C C . THR A 1 90 ? -13.613 4.459 11.020 1.00 92.56 90 THR A C 1
ATOM 738 O O . THR A 1 90 ? -14.191 5.204 11.809 1.00 92.56 90 THR A O 1
ATOM 741 N N . LEU A 1 91 ? -12.711 3.558 11.426 1.00 92.81 91 LEU A N 1
ATOM 742 C CA . LEU A 1 91 ? -12.349 3.366 12.827 1.00 92.81 91 LEU A CA 1
ATOM 743 C C . LEU A 1 91 ? -11.817 4.660 13.449 1.00 92.81 91 LEU A C 1
ATOM 745 O O . LEU A 1 91 ? -12.120 4.943 14.600 1.00 92.81 91 LEU A O 1
ATOM 749 N N . GLY A 1 92 ? -11.038 5.449 12.709 1.00 92.94 92 GLY A N 1
ATOM 750 C CA . GLY A 1 92 ? -10.511 6.724 13.182 1.00 92.94 92 GLY A CA 1
ATOM 751 C C . GLY A 1 92 ? -11.589 7.759 13.483 1.00 92.94 92 GLY A C 1
ATOM 752 O O . GLY A 1 92 ? -11.469 8.469 14.480 1.00 92.94 92 GLY A O 1
ATOM 753 N N . LEU A 1 93 ? -12.640 7.826 12.663 1.00 92.88 93 LEU A N 1
ATOM 754 C CA . LEU A 1 93 ? -13.793 8.690 12.919 1.00 92.88 93 LEU A CA 1
ATOM 755 C C . LEU A 1 93 ? -14.588 8.194 14.128 1.00 92.88 93 LEU A C 1
ATOM 757 O O . LEU A 1 93 ? -14.812 8.959 15.064 1.00 92.88 93 LEU A O 1
ATOM 761 N N . ASP A 1 94 ? -14.926 6.906 14.151 1.00 93.56 94 ASP A N 1
ATOM 762 C CA . ASP A 1 94 ? -15.712 6.314 15.235 1.00 93.56 94 ASP A CA 1
ATOM 763 C C . ASP A 1 94 ? -14.967 6.407 16.579 1.00 93.56 94 ASP A C 1
ATOM 765 O O . ASP A 1 94 ? -15.566 6.691 17.618 1.00 93.56 94 ASP A O 1
ATOM 769 N N . LEU A 1 95 ? -13.637 6.247 16.567 1.00 93.12 95 LEU A N 1
ATOM 770 C CA . LEU A 1 95 ? -12.780 6.325 17.752 1.00 93.12 95 LEU A CA 1
ATOM 771 C C . LEU A 1 95 ? -12.926 7.652 18.497 1.00 93.12 95 LEU A C 1
ATOM 773 O O . LEU A 1 95 ? -12.747 7.666 19.717 1.00 93.12 95 LEU A O 1
ATOM 777 N N . ILE A 1 96 ? -13.241 8.752 17.810 1.00 91.19 96 ILE A N 1
ATOM 778 C CA . ILE A 1 96 ? -13.438 10.065 18.438 1.00 91.19 96 ILE A CA 1
ATOM 779 C C . ILE A 1 96 ? -14.602 9.990 19.431 1.00 91.19 96 ILE A C 1
ATOM 781 O O . ILE A 1 96 ? -14.435 10.351 20.602 1.00 91.19 96 ILE A O 1
ATOM 785 N N . ASP A 1 97 ? -15.725 9.422 18.996 1.00 92.44 97 ASP A N 1
ATOM 786 C CA . ASP A 1 97 ? -16.973 9.369 19.757 1.00 92.44 97 ASP A CA 1
ATOM 787 C C . ASP A 1 97 ? -17.050 8.174 20.721 1.00 92.44 97 ASP A C 1
ATOM 789 O O . ASP A 1 97 ? -17.818 8.218 21.685 1.00 92.44 97 ASP A O 1
ATOM 793 N N . MET A 1 98 ? -16.210 7.146 20.535 1.00 93.19 98 MET A N 1
ATOM 794 C CA . MET A 1 98 ? -16.231 5.930 21.364 1.00 93.19 98 MET A CA 1
ATOM 795 C C . MET A 1 98 ? -16.103 6.211 22.867 1.00 93.19 98 MET A C 1
ATOM 797 O O . MET A 1 98 ? -15.233 6.969 23.283 1.00 93.19 98 MET A O 1
ATOM 801 N N . GLN A 1 99 ? -16.889 5.562 23.723 1.00 88.31 99 GLN A N 1
ATOM 802 C CA . GLN A 1 99 ? -16.777 5.760 25.184 1.00 88.31 99 GLN A CA 1
ATOM 803 C C . GLN A 1 99 ? -16.246 4.534 25.930 1.00 88.31 99 GLN A C 1
ATOM 805 O O . GLN A 1 99 ? -15.822 4.649 27.079 1.00 8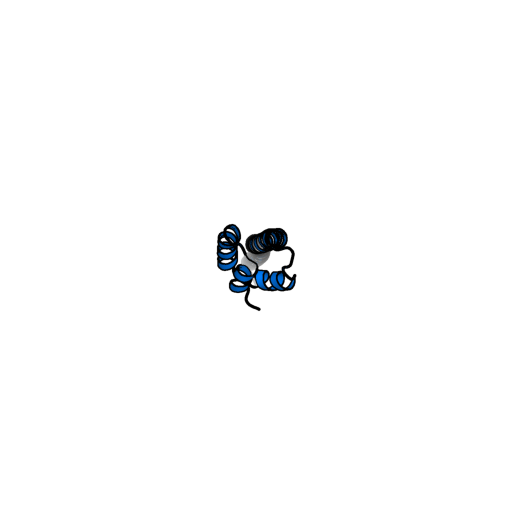8.31 99 GLN A O 1
ATOM 810 N N . SER A 1 100 ? -16.244 3.367 25.285 1.00 88.44 100 SER A N 1
ATOM 811 C CA . SER A 1 100 ? -15.901 2.094 25.918 1.00 88.44 100 SER A CA 1
ATOM 812 C C . SER A 1 100 ? -14.964 1.244 25.066 1.00 88.44 100 SER A C 1
ATOM 814 O O . SER A 1 100 ? -14.944 1.332 23.837 1.00 88.44 100 SER A O 1
ATOM 816 N N . GLU A 1 101 ? -14.204 0.370 25.726 1.00 85.56 101 GLU A N 1
ATOM 817 C CA . GLU A 1 101 ? -13.374 -0.625 25.039 1.00 85.56 101 GLU A CA 1
ATOM 818 C C . GLU A 1 101 ? -14.241 -1.648 24.292 1.00 85.56 101 GLU A C 1
ATOM 820 O O . GLU A 1 101 ? -13.827 -2.201 23.279 1.00 85.56 101 GLU A O 1
ATOM 825 N N . GLU A 1 102 ? -15.464 -1.896 24.759 1.00 85.62 102 GLU A N 1
ATOM 826 C CA . GLU A 1 102 ? -16.434 -2.800 24.136 1.00 85.62 102 GLU A CA 1
ATOM 827 C C . GLU A 1 102 ? -16.861 -2.324 22.744 1.00 85.62 102 GLU A C 1
ATOM 829 O O . GLU A 1 102 ? -17.071 -3.151 21.856 1.00 85.62 102 GLU A O 1
ATOM 834 N N . GLU A 1 103 ? -16.968 -1.010 22.536 1.00 87.94 103 GLU A N 1
ATOM 835 C CA . GLU A 1 103 ? -17.209 -0.424 21.216 1.00 87.94 103 GLU A CA 1
ATOM 836 C C . GLU A 1 103 ? -16.045 -0.707 20.272 1.00 87.94 103 GLU A C 1
ATOM 838 O O . GLU A 1 103 ? -16.265 -1.231 19.182 1.00 87.94 103 GLU A O 1
ATOM 843 N N . LEU A 1 104 ? -14.809 -0.482 20.723 1.00 87.12 104 LEU A N 1
ATOM 844 C CA . LEU A 1 104 ? -13.610 -0.771 19.939 1.00 87.12 104 LEU A CA 1
ATOM 845 C C . LEU A 1 104 ? -13.521 -2.257 19.543 1.00 87.12 104 LEU A C 1
ATOM 847 O O . LEU A 1 104 ? -13.189 -2.581 18.402 1.00 87.12 104 LEU A O 1
ATOM 851 N N . LYS A 1 105 ? -13.882 -3.172 20.451 1.00 85.62 105 LYS A N 1
ATOM 852 C CA . LYS A 1 105 ? -13.898 -4.625 20.189 1.00 85.62 105 LYS A CA 1
ATOM 853 C C . LYS A 1 105 ? -14.856 -5.028 19.066 1.00 85.62 105 LYS A C 1
ATOM 855 O O . LYS A 1 105 ? -14.622 -6.045 18.421 1.00 85.62 105 LYS A O 1
ATOM 860 N N . ARG A 1 106 ? -15.914 -4.250 18.798 1.00 85.25 106 ARG A N 1
ATOM 861 C CA . ARG A 1 106 ? -16.818 -4.504 17.660 1.00 85.25 106 ARG A CA 1
ATOM 862 C C . ARG A 1 106 ? -16.153 -4.227 16.315 1.00 85.25 106 ARG A C 1
ATOM 864 O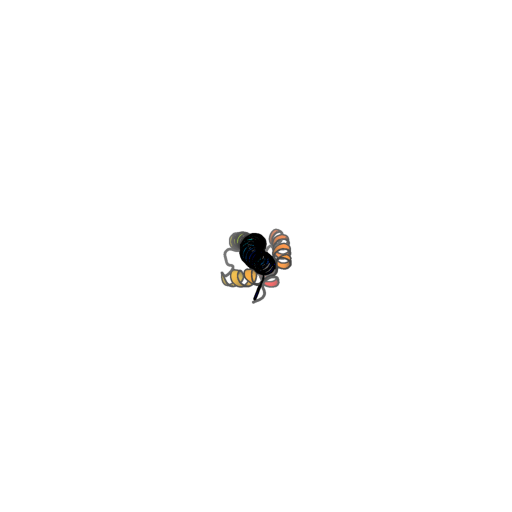 O . ARG A 1 106 ? -16.446 -4.928 15.353 1.00 85.25 106 ARG A O 1
ATOM 871 N N . HIS A 1 107 ? -15.256 -3.245 16.264 1.00 80.88 107 HIS A N 1
ATOM 872 C CA . HIS A 1 107 ? -14.476 -2.929 15.065 1.00 80.88 107 HIS A CA 1
ATOM 873 C C . HIS A 1 107 ? -13.265 -3.853 14.895 1.00 80.88 107 HIS A C 1
ATOM 875 O O . HIS A 1 107 ? -12.805 -4.064 13.776 1.00 80.88 107 HIS A O 1
ATOM 881 N N . LEU A 1 108 ? -12.769 -4.432 15.992 1.00 82.25 108 LEU A N 1
ATOM 882 C CA . LEU A 1 108 ? -11.631 -5.350 16.011 1.00 82.25 108 LEU A CA 1
ATOM 883 C C . LEU A 1 108 ? -12.012 -6.699 16.655 1.00 82.25 108 LEU A C 1
ATOM 885 O O . LEU A 1 108 ? -11.502 -7.024 17.732 1.00 82.25 108 LEU A O 1
ATOM 889 N N . PRO A 1 109 ? -12.911 -7.494 16.041 1.00 68.69 109 PRO A N 1
ATOM 890 C CA . PRO A 1 109 ? -13.327 -8.765 16.618 1.00 68.69 109 PRO A CA 1
ATOM 891 C C . PRO A 1 109 ? -12.152 -9.757 16.683 1.00 68.69 109 PRO A C 1
ATOM 893 O O . PRO A 1 109 ? -11.365 -9.895 15.736 1.00 68.69 109 PRO A O 1
ATOM 896 N N . ILE A 1 110 ? -12.035 -10.439 17.827 1.00 60.94 110 ILE A N 1
ATOM 897 C CA . ILE A 1 110 ? -11.053 -11.509 18.071 1.00 60.94 110 ILE A CA 1
ATOM 898 C C . ILE A 1 110 ? -11.572 -12.835 17.532 1.00 60.94 110 ILE A C 1
ATOM 900 O O . ILE A 1 110 ? -12.719 -13.193 17.877 1.00 60.94 110 ILE A O 1
#

Secondary structure (DSSP, 8-state):
---HHHHHHHHHHHHHHHHHHHHHHHHHHHHHHHHHHHHHHHHHHHHHHHHHHHHHHHHHHHHHHHHH-TT--THHHHHHTTS-HHHHHHHHHHHHH--SHHHHHHHS--

Radius of gyration: 31.84 Å; chains: 1; bounding box: 56×22×90 Å

Sequence (110 aa):
MQTIAEWLKQEGMEKGMEKGLIKGREEGRIEGRVEGRIEGRIEGRIEGREEGREEGREELLWKQISKKFPQIPSRYFEKLKALTIDQLDTLGLDLIDMQSEEELKRHLPI